Protein AF-A0A4D7C0E4-F1 (afdb_monomer_lite)

Radius of gyration: 13.94 Å; chains: 1; bounding box: 36×17×39 Å

pLDDT: mean 77.89, std 10.18, range [46.59, 89.62]

Sequence (77 aa):
MLAASVVSDFERIRLTLIEQLCKQGGQPPLVAVKSWLSTEEATVLRVLAKVKAVRASEPVTTAKLTHLANQVRLLLG

Foldseek 3Di:
DLVVVLVVLVVVVVVVVLVVLVVVDDDDSVVSVVVCCVVCVVLVVVLVVLVVVLVVPPPNDSVSSVVSSVVNVVSVD

Organism: NCBI:txid1763828

Secondary structure (DSSP, 8-state):
-HHHHHHHHHHHHHHHHHHHHHTT-SS-HHHHHHHHHHHSHHHHHHHHHHHHHHHHSSS--HHHHHHHHHHHHHHH-

Structure (mmCIF, N/CA/C/O backbone):
data_AF-A0A4D7C0E4-F1
#
_entry.id   AF-A0A4D7C0E4-F1
#
loop_
_atom_site.group_PDB
_atom_site.id
_atom_site.type_symbol
_atom_site.label_atom_id
_atom_site.label_alt_id
_atom_site.label_comp_id
_atom_site.label_asym_id
_atom_site.label_entity_id
_atom_site.label_seq_id
_atom_site.pdbx_PDB_ins_code
_atom_site.Cartn_x
_atom_site.Cartn_y
_atom_site.Cartn_z
_atom_site.occupancy
_atom_site.B_iso_or_equiv
_atom_site.auth_seq_id
_atom_site.auth_comp_id
_atom_site.auth_asym_id
_atom_site.auth_atom_id
_atom_site.pdbx_PDB_model_num
ATOM 1 N N . MET A 1 1 ? 22.222 -1.921 -3.798 1.00 49.69 1 MET A N 1
ATOM 2 C CA . MET A 1 1 ? 21.927 -0.820 -2.848 1.00 49.69 1 MET A CA 1
ATOM 3 C C . MET A 1 1 ? 20.547 -0.191 -3.052 1.00 49.69 1 MET A C 1
ATOM 5 O O . MET A 1 1 ? 19.808 -0.121 -2.086 1.00 49.69 1 MET A O 1
ATOM 9 N N . LEU A 1 2 ? 20.142 0.184 -4.271 1.00 46.59 2 LEU A N 1
ATOM 10 C CA . LEU A 1 2 ? 18.854 0.866 -4.523 1.00 46.59 2 LEU A CA 1
ATOM 11 C C . LEU A 1 2 ? 17.583 0.022 -4.282 1.00 46.59 2 LEU A C 1
ATOM 13 O O . LEU A 1 2 ? 16.544 0.557 -3.916 1.00 46.59 2 LEU A O 1
ATOM 17 N N . ALA A 1 3 ? 17.643 -1.301 -4.453 1.00 51.72 3 ALA A N 1
ATOM 18 C CA . ALA A 1 3 ? 16.509 -2.167 -4.115 1.00 51.72 3 ALA A CA 1
ATOM 19 C C . ALA A 1 3 ? 16.259 -2.222 -2.595 1.00 51.72 3 ALA A C 1
ATOM 21 O O . ALA A 1 3 ? 15.114 -2.242 -2.159 1.00 51.72 3 ALA A O 1
ATOM 22 N N . ALA A 1 4 ? 17.325 -2.178 -1.788 1.00 55.56 4 ALA A N 1
ATOM 23 C CA . ALA A 1 4 ? 17.228 -2.214 -0.330 1.00 55.56 4 ALA A CA 1
ATOM 24 C C . ALA A 1 4 ? 16.600 -0.931 0.238 1.00 55.56 4 ALA A C 1
ATOM 26 O O . ALA A 1 4 ? 15.797 -1.006 1.164 1.00 55.56 4 ALA A O 1
ATOM 27 N N . SER A 1 5 ? 16.898 0.233 -0.353 1.00 62.91 5 SER A N 1
ATOM 28 C CA . SER A 1 5 ? 16.270 1.497 0.053 1.00 62.91 5 SER A CA 1
ATOM 29 C C . SER A 1 5 ? 14.773 1.518 -0.259 1.00 62.91 5 SER A C 1
ATOM 31 O O . SER A 1 5 ? 13.985 1.943 0.576 1.00 62.91 5 SER A O 1
ATOM 33 N N . VAL A 1 6 ? 14.362 0.974 -1.409 1.00 60.31 6 VAL A N 1
ATOM 34 C CA . VAL A 1 6 ? 12.941 0.863 -1.778 1.00 60.31 6 VAL A CA 1
ATOM 35 C C . VAL A 1 6 ? 12.190 -0.103 -0.856 1.00 60.31 6 VAL A C 1
ATOM 37 O O . VAL A 1 6 ? 11.070 0.190 -0.446 1.00 60.31 6 VAL A O 1
ATOM 40 N N . VAL A 1 7 ? 12.794 -1.241 -0.501 1.00 70.88 7 VAL A N 1
ATOM 41 C CA . VAL A 1 7 ? 12.200 -2.183 0.464 1.00 70.88 7 VAL A CA 1
ATOM 42 C C . VAL A 1 7 ? 12.008 -1.511 1.824 1.00 70.88 7 VAL A C 1
ATOM 44 O O . VAL A 1 7 ? 10.917 -1.582 2.385 1.00 70.88 7 VAL A O 1
ATOM 47 N N . SER A 1 8 ? 13.019 -0.783 2.302 1.00 69.50 8 S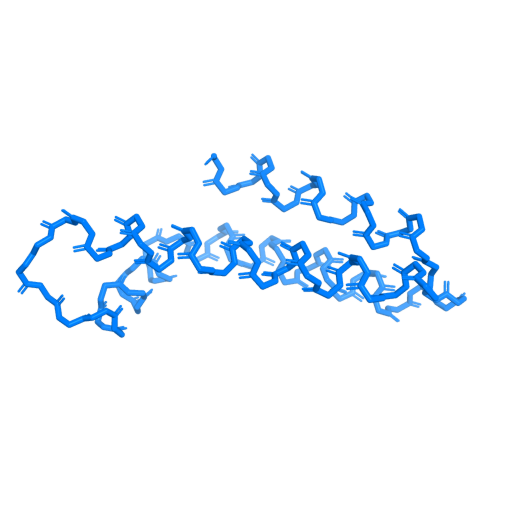ER A N 1
ATOM 48 C CA . SER A 1 8 ? 12.935 -0.033 3.558 1.00 69.50 8 SER A CA 1
ATOM 49 C C . SER A 1 8 ? 11.854 1.059 3.521 1.00 69.50 8 SER A C 1
ATOM 51 O O . SER A 1 8 ? 11.124 1.236 4.497 1.00 69.50 8 SER A O 1
ATOM 53 N N . ASP A 1 9 ? 11.675 1.738 2.382 1.00 71.12 9 ASP A N 1
ATOM 54 C CA . ASP A 1 9 ? 10.600 2.719 2.191 1.00 71.12 9 ASP A CA 1
ATOM 55 C C . ASP A 1 9 ? 9.205 2.082 2.282 1.00 71.12 9 ASP A C 1
ATOM 57 O O . ASP A 1 9 ? 8.319 2.634 2.941 1.00 71.12 9 ASP A O 1
ATOM 61 N N . PHE A 1 10 ? 8.995 0.915 1.662 1.00 73.31 10 PHE A N 1
ATOM 62 C CA . PHE A 1 10 ? 7.723 0.189 1.756 1.00 73.31 10 PHE A CA 1
ATOM 63 C C . PHE A 1 10 ? 7.453 -0.340 3.169 1.00 73.31 10 PHE A C 1
ATOM 65 O O . PHE A 1 10 ? 6.314 -0.277 3.636 1.00 73.31 10 PHE A O 1
ATOM 72 N N . GLU A 1 11 ? 8.479 -0.822 3.874 1.00 75.56 11 GLU A N 1
ATOM 73 C CA . GLU A 1 11 ? 8.352 -1.240 5.273 1.00 75.56 11 GLU A CA 1
ATOM 74 C C . GLU A 1 11 ? 7.979 -0.073 6.184 1.00 75.56 11 GLU A C 1
ATOM 76 O O . GLU A 1 11 ? 7.077 -0.207 7.012 1.00 75.56 11 GLU A O 1
ATOM 81 N N . ARG A 1 12 ? 8.603 1.093 5.988 1.00 73.69 12 ARG A N 1
ATOM 82 C CA . ARG A 1 12 ? 8.273 2.302 6.746 1.00 73.69 12 ARG A CA 1
ATOM 83 C C . ARG A 1 12 ? 6.830 2.741 6.495 1.00 73.69 12 ARG A C 1
ATOM 85 O O . ARG A 1 12 ? 6.117 2.995 7.458 1.00 73.69 12 ARG A O 1
ATOM 92 N N . ILE A 1 13 ? 6.372 2.745 5.238 1.00 75.38 13 ILE A N 1
ATOM 93 C CA . ILE A 1 13 ? 4.969 3.048 4.894 1.00 75.38 13 ILE A CA 1
ATOM 94 C C . ILE A 1 13 ? 4.015 2.080 5.607 1.00 75.38 13 ILE A C 1
ATOM 96 O O . ILE A 1 13 ? 3.046 2.514 6.227 1.00 75.38 13 ILE A O 1
ATOM 100 N N . ARG A 1 14 ? 4.304 0.773 5.564 1.00 79.12 14 ARG A N 1
ATOM 101 C CA . ARG A 1 14 ? 3.485 -0.252 6.226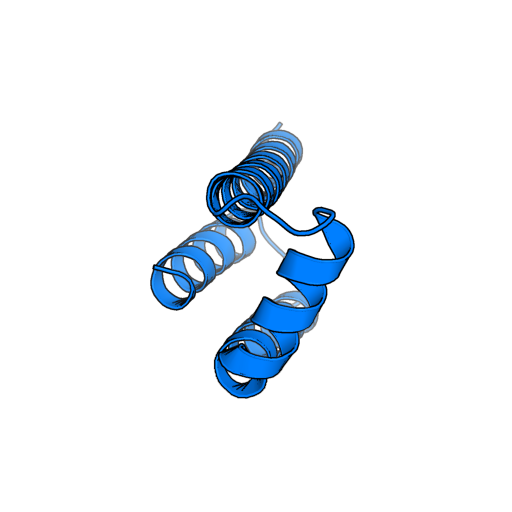 1.00 79.12 14 ARG A CA 1
ATOM 102 C C . ARG A 1 14 ? 3.406 -0.031 7.739 1.00 79.12 14 ARG A C 1
ATOM 104 O O . ARG A 1 14 ? 2.316 -0.125 8.296 1.00 79.12 14 ARG A O 1
ATOM 111 N N . LEU A 1 15 ? 4.531 0.250 8.397 1.00 76.44 15 LEU A N 1
ATOM 112 C CA . LEU A 1 15 ? 4.569 0.492 9.842 1.00 76.44 15 LEU A CA 1
ATOM 113 C C . LEU A 1 15 ? 3.812 1.766 10.227 1.00 76.44 15 LEU A C 1
ATOM 115 O O . LEU A 1 15 ? 3.014 1.723 11.157 1.00 76.44 15 LEU A O 1
ATOM 119 N N . THR A 1 16 ? 3.976 2.859 9.478 1.00 78.12 16 THR A N 1
ATOM 120 C CA . THR A 1 16 ? 3.251 4.116 9.724 1.00 78.12 16 THR A CA 1
ATOM 121 C C . THR A 1 16 ? 1.735 3.941 9.614 1.00 78.12 16 THR A C 1
ATOM 123 O O . THR A 1 16 ? 1.006 4.437 10.470 1.00 78.12 16 THR A O 1
ATOM 126 N N . LEU A 1 17 ? 1.256 3.186 8.620 1.00 72.19 17 LEU A N 1
ATOM 127 C CA . LEU A 1 17 ? -0.169 2.864 8.481 1.00 72.19 17 LEU A CA 1
ATOM 128 C C . LEU A 1 17 ? -0.691 2.039 9.657 1.00 72.19 17 LEU A C 1
ATOM 130 O O . LEU A 1 17 ? -1.753 2.338 10.199 1.00 72.19 17 LEU A O 1
ATOM 134 N N . ILE A 1 18 ? 0.063 1.021 10.082 1.00 75.00 18 ILE A N 1
ATOM 135 C CA . ILE A 1 18 ? -0.302 0.216 11.253 1.00 75.00 18 ILE A CA 1
ATOM 136 C C . ILE A 1 18 ? -0.361 1.103 12.498 1.00 75.00 18 ILE A C 1
ATOM 138 O O . ILE A 1 18 ? -1.333 1.036 13.240 1.00 75.00 18 ILE A O 1
ATOM 142 N N . GLU A 1 19 ? 0.629 1.968 12.720 1.00 74.69 19 GLU A N 1
ATOM 143 C CA . GLU A 1 19 ? 0.633 2.891 13.857 1.00 74.69 19 GLU A CA 1
ATOM 144 C C . GLU A 1 19 ? -0.560 3.852 13.841 1.00 74.69 19 GLU A C 1
ATOM 146 O O . GLU A 1 19 ? -1.184 4.052 14.881 1.00 74.69 19 GLU A O 1
ATOM 151 N N . GLN A 1 20 ? -0.909 4.430 12.687 1.00 73.38 20 GLN A N 1
ATOM 152 C CA . GLN A 1 20 ? -2.082 5.303 12.553 1.00 73.38 20 GLN A CA 1
ATOM 153 C C . GLN A 1 20 ? -3.384 4.566 12.885 1.00 73.38 20 GLN A C 1
ATOM 155 O O . GLN A 1 20 ? -4.217 5.099 13.616 1.00 73.38 20 GLN A O 1
ATOM 160 N N . LEU A 1 21 ? -3.532 3.328 12.408 1.00 67.19 21 LEU A N 1
ATOM 161 C CA . LEU A 1 21 ? -4.703 2.494 12.680 1.00 67.19 21 LEU A CA 1
ATOM 162 C C . LEU A 1 21 ? -4.769 2.052 14.151 1.00 67.19 21 LEU A C 1
ATOM 164 O O . LEU A 1 21 ? -5.846 2.022 14.739 1.00 67.19 21 LEU A O 1
ATOM 168 N N . CYS A 1 22 ? -3.624 1.771 14.778 1.00 69.06 22 CYS A N 1
ATOM 169 C CA . CYS A 1 22 ? -3.538 1.406 16.195 1.00 69.06 22 CYS A CA 1
ATOM 170 C C . CYS A 1 22 ? -3.791 2.589 17.142 1.00 69.06 22 CYS A C 1
ATOM 172 O O . CYS A 1 22 ? -4.338 2.394 18.228 1.00 69.06 22 CYS A O 1
ATOM 174 N N . LYS A 1 23 ? -3.409 3.815 16.752 1.00 67.25 23 LYS A N 1
ATOM 175 C CA . LYS A 1 23 ? -3.594 5.033 17.564 1.00 67.25 23 LYS A CA 1
ATOM 176 C C . LYS A 1 23 ? -5.060 5.368 17.843 1.00 67.25 23 LYS A C 1
ATOM 178 O O . LYS A 1 23 ? -5.317 6.109 18.785 1.00 67.25 23 LYS A O 1
ATOM 183 N N . GLN A 1 24 ? -6.009 4.825 17.078 1.00 62.88 24 GLN A N 1
ATOM 184 C CA . GLN A 1 24 ? -7.437 5.071 17.302 1.00 62.88 24 GLN A CA 1
ATOM 185 C C . GLN A 1 24 ? -8.001 4.375 18.555 1.00 62.88 24 GLN A C 1
ATOM 187 O O . GLN A 1 24 ? -9.071 4.764 19.012 1.00 62.88 24 GLN A O 1
ATOM 192 N N . GLY A 1 25 ? -7.270 3.429 19.164 1.00 59.62 25 GLY A N 1
ATOM 193 C CA . GLY A 1 25 ? -7.690 2.739 20.387 1.00 59.62 25 GLY A CA 1
ATOM 194 C C . GLY A 1 25 ? -8.932 1.848 20.205 1.00 59.62 25 GLY A C 1
ATOM 195 O O . GLY A 1 25 ? -9.779 2.063 19.349 1.00 59.62 25 GLY A O 1
ATOM 196 N N . GLY A 1 26 ? -9.047 0.795 21.017 1.00 64.06 26 GLY A N 1
ATOM 197 C CA . GLY A 1 26 ? -10.279 -0.002 21.129 1.00 64.06 26 GLY A CA 1
ATOM 198 C C . GLY A 1 26 ? -10.395 -1.253 20.248 1.00 64.06 26 GLY A C 1
ATOM 199 O O . GLY A 1 26 ? -11.208 -2.115 20.575 1.00 64.06 26 GLY A O 1
ATOM 200 N N . GLN A 1 27 ? -9.577 -1.433 19.202 1.00 65.81 27 GLN A N 1
ATOM 201 C CA . GLN A 1 27 ? -9.580 -2.668 18.398 1.00 65.81 27 GLN A CA 1
ATOM 202 C C . GLN A 1 27 ? -8.178 -3.244 18.152 1.00 65.81 27 GLN A C 1
ATOM 204 O O . GLN A 1 27 ? -7.217 -2.485 18.015 1.00 65.81 27 GLN A O 1
ATOM 209 N N . PRO A 1 28 ? -8.035 -4.584 18.057 1.00 74.31 28 PRO A N 1
ATOM 210 C CA . PRO A 1 28 ? -6.778 -5.201 17.657 1.00 74.31 28 PRO A CA 1
ATOM 211 C C . PRO A 1 28 ? -6.314 -4.666 16.289 1.00 74.31 28 PRO A C 1
ATOM 213 O O . PRO A 1 28 ? -7.153 -4.511 15.396 1.00 74.31 28 PRO A O 1
ATOM 216 N N . PRO A 1 29 ? -5.001 -4.471 16.065 1.00 68.69 29 PRO A N 1
ATOM 217 C CA . PRO A 1 29 ? -4.458 -3.871 14.838 1.00 68.69 29 PRO A CA 1
ATOM 218 C C . PRO A 1 29 ? -4.982 -4.509 13.547 1.00 68.69 29 PRO A C 1
ATOM 220 O O . PRO A 1 29 ? -5.304 -3.828 12.579 1.00 68.69 29 PRO A O 1
ATOM 223 N N . LEU A 1 30 ? -5.127 -5.837 13.543 1.00 72.69 30 LEU A N 1
ATOM 224 C CA . LEU A 1 30 ? -5.650 -6.584 12.401 1.00 72.69 30 LEU A CA 1
ATOM 225 C C . LEU A 1 30 ? -7.115 -6.241 12.087 1.00 72.69 30 LEU A C 1
ATOM 227 O O . LEU A 1 30 ? -7.501 -6.226 10.921 1.00 72.69 30 LEU A O 1
ATOM 231 N N . VAL A 1 31 ? -7.930 -5.994 13.112 1.00 77.69 31 VAL A N 1
ATOM 232 C CA . VAL A 1 31 ? -9.344 -5.631 12.954 1.00 77.69 31 VAL A CA 1
ATOM 233 C C . VAL A 1 31 ? -9.451 -4.203 12.424 1.00 77.69 31 VAL A C 1
ATOM 235 O O . VAL A 1 31 ? -10.173 -3.987 11.457 1.00 77.69 31 VAL A O 1
ATOM 238 N N . ALA A 1 32 ? -8.648 -3.274 12.952 1.00 75.62 32 ALA A N 1
ATOM 239 C CA . ALA A 1 32 ? -8.571 -1.904 12.443 1.00 75.62 32 ALA A CA 1
ATOM 240 C C . ALA A 1 32 ? -8.134 -1.862 10.966 1.00 75.62 32 ALA A C 1
ATOM 242 O O . ALA A 1 32 ? -8.763 -1.186 10.156 1.00 75.62 32 ALA A O 1
ATOM 243 N N . VAL A 1 33 ? -7.128 -2.660 10.580 1.00 76.19 33 VAL A N 1
ATOM 244 C CA . VAL A 1 33 ? -6.706 -2.808 9.174 1.00 76.19 33 VAL A CA 1
ATOM 245 C C . VAL A 1 33 ? -7.827 -3.379 8.310 1.00 76.19 33 VAL A C 1
ATOM 247 O O . VAL A 1 33 ? -8.090 -2.845 7.239 1.00 76.19 33 VAL A O 1
ATOM 250 N N . LYS A 1 34 ? -8.511 -4.445 8.744 1.00 79.19 34 LYS A N 1
ATOM 251 C CA . LYS A 1 34 ? -9.624 -5.030 7.976 1.00 79.19 34 LYS A CA 1
ATOM 252 C C . LYS A 1 34 ? -10.787 -4.053 7.812 1.00 79.19 34 LYS A C 1
ATOM 254 O O . LYS A 1 34 ? -11.336 -3.957 6.720 1.00 79.19 34 LYS A O 1
ATOM 259 N N . SER A 1 35 ? -11.121 -3.319 8.871 1.00 81.12 35 SER A N 1
ATOM 260 C CA . SER A 1 35 ? -12.152 -2.283 8.839 1.00 81.12 35 SER A CA 1
ATOM 261 C C . SER A 1 35 ? -11.774 -1.179 7.855 1.00 81.12 35 SER A C 1
ATOM 263 O O . SER A 1 35 ? -12.563 -0.858 6.973 1.00 81.12 35 SER A O 1
ATOM 265 N N . TRP A 1 36 ? -10.545 -0.666 7.933 1.00 80.38 36 TRP A N 1
ATOM 266 C CA . TRP A 1 36 ? -10.045 0.341 6.998 1.00 80.38 36 TRP A CA 1
ATOM 267 C C . TRP A 1 36 ? -10.043 -0.160 5.548 1.00 80.38 36 TRP A C 1
ATOM 269 O O . TRP A 1 36 ? -10.521 0.533 4.658 1.00 80.38 36 TRP A O 1
ATOM 279 N N . LEU A 1 37 ? -9.595 -1.397 5.301 1.00 80.00 37 LEU A N 1
ATOM 280 C CA . LEU A 1 37 ? -9.636 -2.007 3.966 1.00 80.00 37 LEU A CA 1
ATOM 281 C C . LEU A 1 37 ? -11.065 -2.100 3.413 1.00 80.00 37 LEU A C 1
ATOM 283 O O . LEU A 1 37 ? -11.250 -1.924 2.212 1.00 80.00 37 LEU A O 1
ATOM 287 N N . SER A 1 38 ? -12.062 -2.365 4.266 1.00 80.38 38 SER A N 1
ATOM 288 C CA . SER A 1 38 ? -13.470 -2.401 3.849 1.00 80.38 38 SER A CA 1
ATOM 289 C C . SER A 1 38 ? -14.072 -1.019 3.589 1.00 80.38 38 SER A C 1
ATOM 291 O O . SER A 1 38 ? -14.923 -0.892 2.716 1.00 80.38 38 SER A O 1
ATOM 293 N N . THR A 1 39 ? -13.631 0.027 4.296 1.00 84.81 39 THR A N 1
ATOM 294 C CA . THR A 1 39 ? -14.115 1.400 4.069 1.00 84.81 39 THR A CA 1
ATOM 295 C C . THR A 1 39 ? -13.416 2.076 2.892 1.00 84.81 39 THR A C 1
ATOM 297 O O . THR A 1 39 ? -14.008 2.911 2.218 1.00 84.81 39 THR A O 1
ATOM 300 N N . GLU A 1 40 ? -12.167 1.695 2.618 1.00 84.44 40 GLU A N 1
ATOM 301 C CA . GLU A 1 40 ? -11.306 2.278 1.583 1.00 84.44 40 GLU A CA 1
ATOM 302 C C . GLU A 1 40 ? -11.136 1.364 0.361 1.00 84.44 40 GLU A C 1
ATOM 304 O O . GLU A 1 40 ? -10.157 1.484 -0.381 1.00 84.44 40 GLU A O 1
ATOM 309 N N . GLU A 1 41 ? -12.075 0.446 0.114 1.00 83.12 41 GLU A N 1
ATOM 310 C CA . GLU A 1 41 ? -11.970 -0.574 -0.940 1.00 83.12 41 GLU A CA 1
ATOM 311 C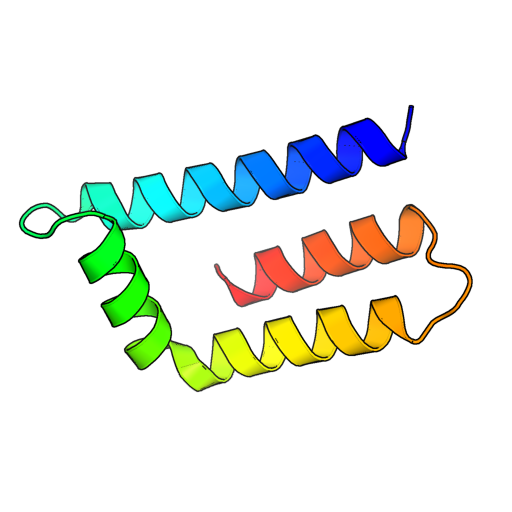 C . GLU A 1 41 ? -11.593 0.028 -2.307 1.00 83.12 41 GLU A C 1
ATOM 313 O O . GLU A 1 41 ? -10.680 -0.451 -2.985 1.00 83.12 41 GLU A O 1
ATOM 318 N N . ALA A 1 42 ? -12.213 1.149 -2.688 1.00 86.62 42 ALA A N 1
ATOM 319 C CA . ALA A 1 42 ? -11.901 1.853 -3.932 1.00 86.62 42 ALA A CA 1
ATOM 320 C C . ALA A 1 42 ? -10.457 2.393 -3.977 1.00 86.62 42 ALA A C 1
ATOM 322 O O . ALA A 1 42 ? -9.813 2.410 -5.030 1.00 86.62 42 ALA A O 1
ATOM 323 N N . THR A 1 43 ? -9.925 2.860 -2.849 1.00 85.19 43 THR A N 1
ATOM 324 C CA . THR A 1 43 ? -8.535 3.317 -2.717 1.00 85.19 43 THR A CA 1
ATOM 325 C C . THR A 1 43 ? -7.573 2.132 -2.804 1.00 85.19 43 THR A C 1
ATOM 327 O O . THR A 1 43 ? -6.600 2.179 -3.563 1.00 85.19 43 THR A O 1
ATOM 330 N N . VAL A 1 44 ? -7.893 1.021 -2.137 1.00 84.81 44 VAL A N 1
ATOM 331 C CA . VAL A 1 44 ? -7.121 -0.230 -2.179 1.00 84.81 44 VAL A CA 1
ATOM 332 C C . VAL A 1 44 ? -7.051 -0.792 -3.601 1.00 84.81 44 VAL A C 1
ATOM 334 O O . VAL A 1 44 ? -5.960 -1.100 -4.087 1.00 84.81 44 VAL A O 1
ATOM 337 N N . LEU A 1 45 ? -8.178 -0.861 -4.316 1.00 87.31 45 LEU A N 1
ATOM 338 C CA . LEU A 1 45 ? -8.225 -1.329 -5.705 1.00 87.31 45 LEU A CA 1
ATOM 339 C C . LEU A 1 45 ? -7.367 -0.460 -6.636 1.00 87.31 45 LEU A C 1
ATOM 341 O O . LEU A 1 45 ? -6.653 -0.987 -7.494 1.00 87.31 45 LEU A O 1
ATOM 345 N N . ARG A 1 46 ? -7.363 0.865 -6.435 1.00 89.12 46 ARG A N 1
ATOM 346 C CA . ARG A 1 46 ? -6.500 1.792 -7.189 1.00 89.12 46 ARG A CA 1
ATOM 347 C C . ARG A 1 46 ? -5.016 1.544 -6.924 1.00 89.12 46 ARG A C 1
ATOM 349 O O . ARG A 1 46 ? -4.223 1.539 -7.869 1.00 89.12 46 ARG A O 1
ATOM 356 N N . VAL A 1 47 ? -4.631 1.299 -5.671 1.00 87.12 47 VAL A N 1
ATOM 357 C CA . VAL A 1 47 ? -3.251 0.930 -5.314 1.00 87.12 47 VAL 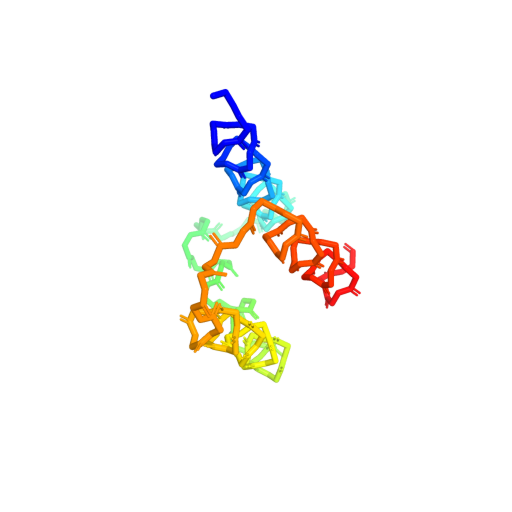A CA 1
ATOM 358 C C . VAL A 1 47 ? -2.861 -0.400 -5.969 1.00 87.12 47 VAL A C 1
ATOM 360 O O . VAL A 1 47 ? -1.813 -0.478 -6.614 1.00 87.12 47 VAL A O 1
ATOM 363 N N . LEU A 1 48 ? -3.718 -1.422 -5.891 1.00 87.75 48 LEU A N 1
ATOM 364 C CA . LEU A 1 48 ? -3.477 -2.730 -6.512 1.00 87.75 48 LEU A CA 1
ATOM 365 C C . LEU A 1 48 ?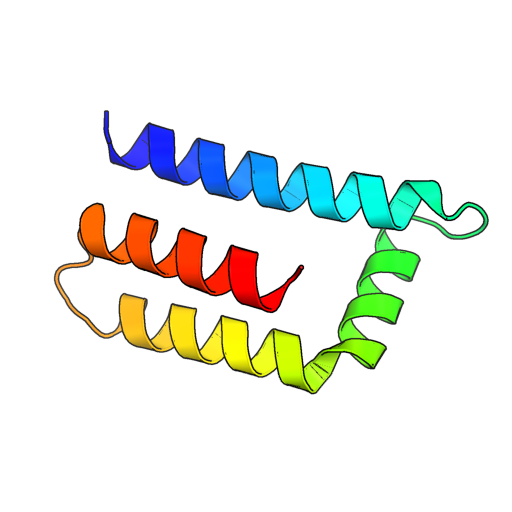 -3.305 -2.627 -8.033 1.00 87.75 48 LEU A C 1
ATOM 367 O O . LEU A 1 48 ? -2.401 -3.253 -8.591 1.00 87.75 48 LEU A O 1
ATOM 371 N N . ALA A 1 49 ? -4.110 -1.801 -8.704 1.00 89.62 49 ALA A N 1
ATOM 372 C CA . ALA A 1 49 ? -3.986 -1.559 -10.139 1.00 89.62 49 ALA A CA 1
ATOM 373 C C . ALA A 1 49 ? -2.627 -0.937 -10.506 1.00 89.62 49 ALA A C 1
ATOM 375 O O . ALA A 1 49 ? -1.977 -1.391 -11.451 1.00 89.62 49 ALA A O 1
ATOM 376 N N . LYS A 1 50 ? -2.152 0.046 -9.729 1.00 88.19 50 LYS A N 1
ATOM 377 C CA . LYS A 1 50 ? -0.828 0.663 -9.929 1.00 88.19 50 LYS A CA 1
ATOM 378 C C . LYS A 1 50 ? 0.309 -0.337 -9.726 1.00 88.19 50 LYS A C 1
ATOM 380 O O . LYS A 1 50 ? 1.228 -0.393 -10.541 1.00 88.19 50 LYS A O 1
ATOM 385 N N . VAL A 1 51 ? 0.226 -1.173 -8.688 1.00 88.31 51 VAL A N 1
ATOM 386 C CA . VAL A 1 51 ? 1.205 -2.245 -8.440 1.00 88.31 51 VAL A CA 1
ATOM 387 C C . VAL A 1 51 ? 1.219 -3.245 -9.598 1.00 88.31 51 VAL A C 1
ATOM 389 O O . VAL A 1 51 ? 2.292 -3.606 -10.085 1.00 88.31 51 VAL A O 1
ATOM 392 N N . LYS A 1 52 ? 0.040 -3.666 -10.075 1.00 88.88 52 LYS A N 1
ATOM 393 C CA . LYS A 1 52 ? -0.093 -4.586 -11.212 1.00 88.88 52 LYS A CA 1
ATOM 394 C C . LYS A 1 52 ? 0.523 -4.002 -12.485 1.00 88.88 52 LYS A C 1
ATOM 396 O O . LYS A 1 52 ? 1.266 -4.704 -13.163 1.00 88.88 52 LYS A O 1
ATOM 401 N N . ALA A 1 53 ? 0.269 -2.725 -12.774 1.00 87.94 53 ALA A N 1
ATOM 402 C CA . ALA A 1 53 ? 0.831 -2.037 -13.935 1.00 87.94 53 ALA A CA 1
ATOM 403 C C . ALA A 1 53 ? 2.365 -1.981 -13.888 1.00 87.94 53 ALA A C 1
ATOM 405 O O . ALA A 1 53 ? 3.027 -2.268 -14.882 1.00 87.94 53 ALA A O 1
ATOM 406 N N . VAL A 1 54 ? 2.943 -1.681 -12.721 1.00 89.06 54 VAL A N 1
ATOM 407 C CA . VAL A 1 54 ? 4.403 -1.658 -12.565 1.00 89.06 54 VAL A CA 1
ATOM 408 C C . VAL A 1 54 ? 4.999 -3.050 -12.742 1.00 89.06 54 VAL A C 1
ATOM 410 O O . VAL A 1 54 ? 5.971 -3.175 -13.482 1.00 89.06 54 VAL A O 1
ATOM 413 N N . ARG A 1 55 ? 4.394 -4.089 -12.148 1.00 85.94 55 ARG A N 1
ATOM 414 C CA . ARG A 1 55 ? 4.832 -5.487 -12.320 1.00 85.94 55 ARG A CA 1
ATOM 415 C C . ARG A 1 55 ? 4.802 -5.943 -13.777 1.00 85.94 55 ARG A C 1
ATOM 417 O O . ARG A 1 55 ? 5.711 -6.644 -14.192 1.00 85.94 55 ARG A O 1
ATOM 424 N N . ALA A 1 56 ? 3.789 -5.532 -14.537 1.00 88.31 56 ALA A N 1
ATOM 425 C CA . ALA A 1 56 ? 3.673 -5.857 -15.957 1.00 88.31 56 ALA A CA 1
ATOM 426 C C . ALA A 1 56 ? 4.676 -5.089 -16.840 1.00 88.31 56 ALA A C 1
ATOM 428 O O . ALA A 1 56 ? 4.899 -5.459 -17.988 1.00 88.31 56 ALA A O 1
ATOM 429 N N . SER A 1 57 ? 5.277 -4.012 -16.326 1.00 82.69 57 SER A N 1
ATOM 430 C CA . SER A 1 57 ? 6.234 -3.196 -17.070 1.00 82.69 57 SER A CA 1
ATOM 431 C C . SER A 1 57 ? 7.664 -3.726 -16.891 1.00 82.69 57 SER A C 1
ATOM 433 O O . SER A 1 57 ? 8.457 -3.162 -16.135 1.00 82.69 57 SER A O 1
ATOM 435 N N . GLU A 1 58 ? 8.021 -4.812 -17.573 1.00 81.12 58 GLU A N 1
ATOM 436 C CA . GLU A 1 58 ? 9.402 -5.311 -17.565 1.00 81.12 58 GLU A CA 1
ATOM 437 C C . GLU A 1 58 ? 10.345 -4.418 -18.409 1.00 81.12 58 GLU A C 1
ATOM 439 O O . GLU A 1 58 ? 9.948 -3.948 -19.477 1.00 81.12 58 GLU A O 1
ATOM 444 N N . PRO A 1 59 ? 11.582 -4.135 -17.947 1.00 86.06 59 PRO A N 1
ATOM 445 C CA . PRO A 1 59 ? 12.096 -4.422 -16.610 1.00 86.06 59 PRO A CA 1
ATOM 446 C C . PRO A 1 59 ? 11.507 -3.468 -15.555 1.00 86.06 59 PRO A C 1
ATOM 448 O O . PRO A 1 59 ? 11.318 -2.265 -15.793 1.00 86.06 59 PRO A O 1
ATOM 451 N N . VAL A 1 60 ? 11.256 -4.000 -14.355 1.00 86.31 60 VAL A N 1
ATOM 452 C CA . VAL A 1 60 ? 10.895 -3.194 -13.183 1.00 86.31 60 VAL A CA 1
ATOM 453 C C . VAL A 1 60 ? 12.155 -2.504 -12.671 1.00 86.31 60 VAL A C 1
ATOM 455 O O . VAL A 1 60 ? 13.074 -3.149 -12.175 1.00 86.31 60 VAL A O 1
ATOM 458 N N . THR A 1 61 ? 12.208 -1.181 -12.802 1.00 87.38 61 THR A N 1
ATOM 459 C CA . THR A 1 61 ? 13.362 -0.373 -12.391 1.00 87.38 61 THR A CA 1
ATOM 460 C C . THR A 1 61 ? 13.105 0.327 -11.060 1.00 87.38 61 THR A C 1
ATOM 462 O O . THR A 1 61 ? 11.958 0.588 -10.689 1.00 87.38 61 THR A O 1
ATOM 465 N N . THR A 1 62 ? 14.175 0.713 -10.359 1.00 8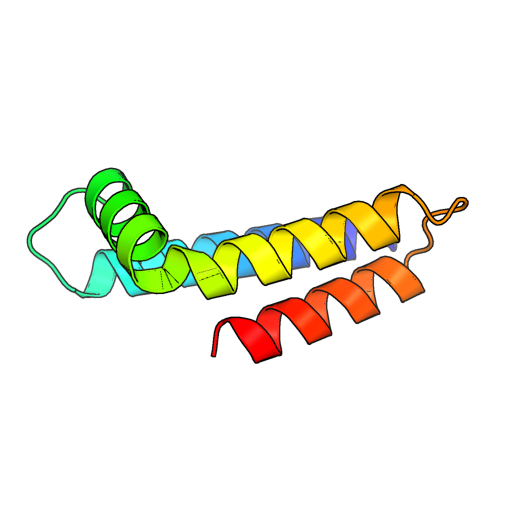3.50 62 THR A N 1
ATOM 466 C CA . THR A 1 62 ? 14.087 1.521 -9.131 1.00 83.50 62 THR A CA 1
ATOM 467 C C . THR A 1 62 ? 13.252 2.783 -9.341 1.00 83.50 62 THR A C 1
ATOM 469 O O . THR A 1 62 ? 12.393 3.083 -8.523 1.00 83.50 62 THR A O 1
ATOM 472 N N . ALA A 1 63 ? 13.432 3.485 -10.465 1.00 87.31 63 ALA A N 1
ATOM 473 C CA . ALA A 1 63 ? 12.678 4.699 -10.774 1.00 87.31 63 ALA A CA 1
ATOM 474 C C . ALA A 1 63 ? 11.159 4.449 -10.841 1.00 87.31 63 ALA A C 1
ATOM 476 O O . ALA A 1 63 ? 10.381 5.238 -10.304 1.00 87.31 63 ALA A O 1
ATOM 477 N N . LYS A 1 64 ? 10.730 3.323 -11.433 1.00 87.06 64 LYS A N 1
ATOM 478 C CA . LYS A 1 64 ? 9.313 2.922 -11.468 1.00 87.06 64 LYS A CA 1
ATOM 479 C C . LYS A 1 64 ? 8.777 2.612 -10.071 1.00 87.06 64 LYS A C 1
ATOM 481 O O . LYS A 1 64 ? 7.649 2.987 -9.762 1.00 87.06 64 LYS A O 1
ATOM 486 N N . LEU A 1 65 ? 9.579 1.971 -9.219 1.00 85.69 65 LEU A N 1
ATOM 487 C CA . LEU A 1 65 ? 9.199 1.683 -7.834 1.00 85.69 65 LEU A CA 1
ATOM 488 C C . LEU A 1 65 ? 9.111 2.955 -6.981 1.00 85.69 65 LEU A C 1
ATOM 490 O O . LEU A 1 65 ? 8.154 3.110 -6.229 1.00 85.69 65 LEU A O 1
ATOM 494 N N . THR A 1 66 ? 10.046 3.895 -7.134 1.00 85.75 66 THR A N 1
ATOM 495 C CA . THR A 1 66 ? 9.988 5.207 -6.470 1.00 85.75 66 THR A CA 1
ATOM 496 C C . THR A 1 66 ? 8.763 5.998 -6.925 1.00 85.75 66 THR A C 1
ATOM 498 O O . THR A 1 66 ? 8.041 6.556 -6.099 1.00 85.75 66 THR A O 1
ATOM 501 N N . HIS A 1 67 ? 8.478 6.008 -8.230 1.00 87.75 67 HIS A N 1
ATOM 502 C CA . HIS A 1 67 ? 7.286 6.664 -8.759 1.00 87.75 67 HIS A CA 1
ATOM 503 C C . HIS A 1 67 ? 5.999 6.020 -8.222 1.00 87.75 67 HIS A C 1
ATOM 505 O O . HIS A 1 67 ? 5.093 6.731 -7.793 1.00 87.75 67 HIS A O 1
ATOM 511 N N . LEU A 1 68 ? 5.941 4.685 -8.166 1.00 88.38 68 LEU A N 1
ATOM 512 C CA . LEU A 1 68 ? 4.840 3.946 -7.550 1.00 88.38 68 LEU A CA 1
ATOM 513 C C . LEU A 1 68 ? 4.657 4.318 -6.077 1.00 88.38 68 LEU A C 1
ATOM 515 O O . LEU A 1 68 ? 3.540 4.623 -5.673 1.00 88.38 68 LEU A O 1
ATOM 519 N N . ALA A 1 69 ? 5.733 4.328 -5.289 1.00 83.25 69 ALA A N 1
ATOM 520 C CA . ALA A 1 69 ? 5.677 4.684 -3.874 1.00 83.25 69 ALA A CA 1
ATOM 521 C C . ALA A 1 69 ? 5.117 6.102 -3.667 1.00 83.25 69 ALA A C 1
ATOM 523 O O . ALA A 1 69 ? 4.247 6.296 -2.820 1.00 83.25 69 ALA A O 1
ATOM 524 N N . ASN A 1 70 ? 5.535 7.072 -4.488 1.00 86.44 70 ASN A N 1
ATOM 525 C CA . ASN A 1 70 ? 4.992 8.432 -4.451 1.00 86.44 70 ASN A CA 1
ATOM 526 C C . ASN A 1 70 ? 3.502 8.474 -4.820 1.00 86.44 70 ASN A C 1
ATOM 528 O O . ASN A 1 70 ? 2.718 9.115 -4.123 1.00 86.44 70 ASN A O 1
ATOM 532 N N . GLN A 1 71 ? 3.088 7.761 -5.872 1.00 87.94 71 GLN A N 1
ATOM 533 C CA . GLN A 1 71 ? 1.674 7.673 -6.248 1.00 87.94 71 GLN A CA 1
ATOM 534 C C . GLN A 1 71 ? 0.817 7.025 -5.154 1.00 87.94 71 GLN A C 1
ATOM 536 O O . GLN A 1 71 ? -0.324 7.432 -4.959 1.00 87.94 71 GLN A O 1
ATOM 541 N N . VAL A 1 72 ? 1.345 6.013 -4.463 1.00 86.31 72 VAL A N 1
ATOM 542 C CA . VAL A 1 72 ? 0.644 5.332 -3.369 1.00 86.31 72 VAL A CA 1
ATOM 543 C C . VAL A 1 72 ? 0.538 6.235 -2.143 1.00 86.31 72 VAL A C 1
ATOM 545 O O . VAL A 1 72 ? -0.547 6.326 -1.586 1.00 86.31 72 VAL A O 1
ATOM 548 N N . ARG A 1 73 ? 1.599 6.963 -1.763 1.00 82.06 73 ARG A N 1
ATOM 549 C CA . ARG A 1 73 ? 1.536 7.949 -0.665 1.00 82.06 73 ARG A CA 1
ATOM 550 C C . ARG A 1 73 ? 0.433 8.985 -0.898 1.00 82.06 73 ARG A C 1
ATOM 552 O O . ARG A 1 73 ? -0.401 9.173 -0.028 1.00 82.06 73 ARG A O 1
ATOM 559 N N . LEU A 1 74 ? 0.367 9.568 -2.097 1.00 83.81 74 LEU A N 1
ATOM 560 C CA . LEU A 1 74 ? -0.670 10.550 -2.447 1.00 83.81 74 LEU A CA 1
ATOM 561 C C . LEU A 1 74 ? -2.098 9.987 -2.401 1.00 83.81 74 LEU A C 1
ATOM 563 O O . LEU A 1 74 ? -3.040 10.737 -2.172 1.00 83.81 74 LEU A O 1
ATOM 567 N N . LEU A 1 75 ? -2.273 8.687 -2.655 1.00 82.44 75 LEU A N 1
ATOM 568 C CA . LEU A 1 75 ? -3.584 8.037 -2.584 1.00 82.44 75 LEU A CA 1
ATOM 569 C C . LEU A 1 75 ? -4.024 7.726 -1.154 1.00 82.44 75 LEU A C 1
ATOM 571 O O . LEU A 1 75 ? -5.222 7.590 -0.927 1.00 82.44 75 LEU A O 1
ATOM 575 N N . LEU A 1 76 ? -3.075 7.551 -0.234 1.00 75.19 76 LEU A N 1
ATOM 576 C CA . LEU A 1 76 ? -3.347 7.134 1.141 1.00 75.19 76 LEU A CA 1
ATOM 577 C C . LEU A 1 76 ? -3.476 8.312 2.118 1.00 75.19 76 LEU A C 1
ATOM 579 O O . LEU A 1 76 ? -4.041 8.106 3.188 1.00 75.19 76 LEU A O 1
ATOM 583 N N . GLY A 1 77 ? -3.040 9.518 1.727 1.00 67.12 77 GLY A N 1
ATOM 584 C CA . GLY A 1 77 ? -3.102 10.729 2.556 1.00 67.12 77 GLY A CA 1
ATOM 585 C C . GLY A 1 77 ? -1.867 10.898 3.422 1.00 67.12 77 GLY A C 1
ATOM 586 O O . GLY A 1 77 ? -1.768 10.203 4.455 1.00 67.12 77 GLY A O 1
#